Protein AF-A0AAD5N039-F1 (afdb_monomer)

Mean predicted aligned error: 11.71 Å

Foldseek 3Di:
DVVLVVLLVVLVVLLVVLVVLCVVLVVCVVPPDPLSVLSVVLSVLSNCCSVPLSVQVSVCVVVVDNPVPPVVVVVSVVSVVVSVVSVVVSVVVVVVVVVCVVVDPDDPDPPPPPPPPPPPDD

Structure (mmCIF, N/CA/C/O backbone):
data_AF-A0AAD5N039-F1
#
_entry.id   AF-A0AAD5N039-F1
#
loop_
_atom_site.group_PDB
_atom_site.id
_atom_site.type_symbol
_atom_site.label_atom_id
_atom_site.label_alt_id
_atom_site.label_comp_id
_atom_site.label_asym_id
_atom_site.label_entity_id
_atom_site.label_seq_id
_atom_site.pdbx_PDB_ins_code
_atom_site.Cartn_x
_atom_site.Cartn_y
_atom_site.Cartn_z
_atom_site.occupancy
_atom_site.B_iso_or_equiv
_atom_site.auth_seq_id
_atom_site.auth_comp_id
_atom_site.auth_asym_id
_atom_site.auth_atom_id
_atom_site.pdbx_PDB_model_num
ATOM 1 N N . MET A 1 1 ? 2.423 -8.929 -21.120 1.00 65.69 1 MET A N 1
ATOM 2 C CA . MET A 1 1 ? 1.235 -8.152 -21.549 1.00 65.69 1 MET A CA 1
ATOM 3 C C . MET A 1 1 ? 0.041 -8.432 -20.649 1.00 65.69 1 MET A C 1
ATOM 5 O O . MET A 1 1 ? -0.414 -7.497 -20.015 1.00 65.69 1 MET A O 1
ATOM 9 N N . GLU A 1 2 ? -0.415 -9.683 -20.511 1.00 78.25 2 GLU A N 1
ATOM 10 C CA . GLU A 1 2 ? -1.505 -10.035 -19.574 1.00 78.25 2 GLU A CA 1
ATOM 11 C C . GLU A 1 2 ? -1.195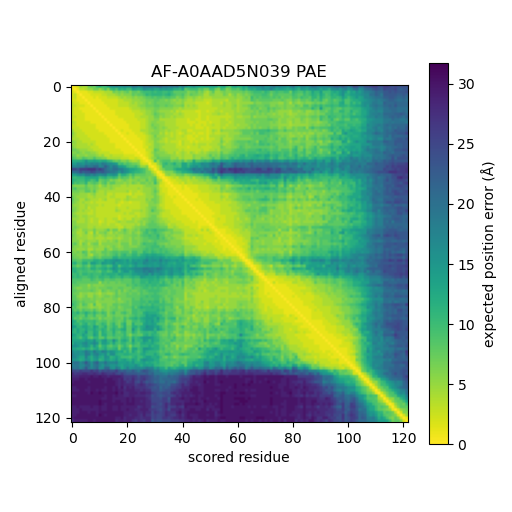 -9.602 -18.125 1.00 78.25 2 GLU A C 1
ATOM 13 O O . GLU A 1 2 ? -2.006 -8.942 -17.485 1.00 78.25 2 GLU A O 1
ATOM 18 N N . ILE A 1 3 ? 0.017 -9.896 -17.637 1.00 82.88 3 ILE A N 1
ATOM 19 C CA . ILE A 1 3 ? 0.445 -9.580 -16.262 1.00 82.88 3 ILE A CA 1
ATOM 20 C C . ILE A 1 3 ? 0.513 -8.062 -16.035 1.00 82.88 3 ILE A C 1
ATOM 22 O O . ILE A 1 3 ? -0.027 -7.565 -15.052 1.00 82.88 3 ILE A O 1
ATOM 26 N N . SER A 1 4 ? 1.107 -7.316 -16.968 1.00 81.25 4 SER A N 1
ATOM 27 C CA . SER A 1 4 ? 1.271 -5.861 -16.867 1.00 81.25 4 SER A CA 1
ATOM 28 C C . SER A 1 4 ? -0.075 -5.122 -16.790 1.00 81.25 4 SER A C 1
ATOM 30 O O . SER A 1 4 ? -0.233 -4.231 -15.959 1.00 81.25 4 SER A O 1
ATOM 32 N N . VAL A 1 5 ? -1.079 -5.543 -17.576 1.00 85.19 5 VAL A N 1
ATOM 33 C CA . VAL A 1 5 ? -2.442 -4.969 -17.536 1.00 85.19 5 VAL A CA 1
ATOM 34 C C . VAL A 1 5 ? -3.123 -5.248 -16.192 1.00 85.19 5 VAL A C 1
ATOM 36 O O . VAL A 1 5 ? -3.780 -4.375 -15.618 1.00 85.19 5 VAL A O 1
ATOM 39 N N . VAL A 1 6 ? -2.947 -6.453 -15.645 1.00 87.19 6 VAL A N 1
ATOM 40 C CA . VAL A 1 6 ? -3.478 -6.796 -14.318 1.00 87.19 6 VAL A CA 1
ATOM 41 C C . VAL A 1 6 ? -2.824 -5.937 -13.232 1.00 87.19 6 VAL A C 1
ATOM 43 O O . VAL A 1 6 ? -3.528 -5.387 -12.390 1.00 87.19 6 VAL A O 1
ATOM 46 N N . MET A 1 7 ? -1.505 -5.744 -13.270 1.00 84.81 7 MET A N 1
ATOM 47 C CA . MET A 1 7 ? -0.806 -4.908 -12.286 1.00 84.81 7 MET A CA 1
ATOM 48 C C . MET A 1 7 ? -1.242 -3.441 -12.353 1.00 84.81 7 MET A C 1
ATOM 50 O O . MET A 1 7 ? -1.460 -2.821 -11.314 1.00 84.81 7 MET A O 1
ATOM 54 N N . GLU A 1 8 ? -1.429 -2.894 -13.554 1.00 85.19 8 GLU A N 1
ATOM 55 C CA . GLU A 1 8 ? -1.886 -1.515 -13.744 1.00 85.19 8 GLU A CA 1
ATOM 56 C C . GLU A 1 8 ? -3.316 -1.310 -13.217 1.00 85.19 8 GLU A C 1
ATOM 58 O O . GLU A 1 8 ? -3.586 -0.361 -12.478 1.00 85.19 8 GLU A O 1
ATOM 63 N N . THR A 1 9 ? -4.230 -2.241 -13.510 1.00 87.69 9 THR A N 1
ATOM 64 C CA . THR A 1 9 ? -5.610 -2.179 -12.997 1.00 87.69 9 THR A CA 1
ATOM 65 C C . THR A 1 9 ? -5.672 -2.304 -11.474 1.00 87.69 9 THR A C 1
ATOM 67 O O . THR A 1 9 ? -6.355 -1.509 -10.823 1.00 87.69 9 THR A O 1
ATOM 70 N N . VAL A 1 10 ? -4.920 -3.240 -10.885 1.00 87.00 10 VAL A N 1
ATOM 71 C CA . VAL A 1 10 ? -4.806 -3.387 -9.424 1.00 87.00 10 VAL A CA 1
ATOM 72 C C . VAL A 1 10 ? -4.230 -2.121 -8.795 1.00 87.00 10 VAL A C 1
ATOM 74 O O . VAL A 1 10 ? -4.738 -1.668 -7.772 1.00 87.00 10 VAL A O 1
ATOM 77 N N . CYS A 1 11 ? -3.228 -1.509 -9.427 1.00 88.62 11 CYS A N 1
ATOM 78 C CA . CYS A 1 11 ? -2.634 -0.259 -8.972 1.00 88.62 11 CYS A CA 1
ATOM 79 C C . CYS A 1 11 ? -3.666 0.870 -8.894 1.00 88.62 11 CYS A C 1
ATOM 81 O O . CYS A 1 11 ? -3.771 1.534 -7.865 1.00 88.62 11 CYS A O 1
ATOM 83 N N . ILE A 1 12 ? -4.465 1.064 -9.948 1.00 89.31 12 ILE A N 1
ATOM 84 C CA . ILE A 1 12 ? -5.502 2.106 -9.988 1.00 89.31 12 ILE A CA 1
ATOM 85 C C . ILE A 1 12 ? -6.527 1.883 -8.872 1.00 89.31 12 ILE A C 1
ATOM 87 O O . ILE A 1 12 ? -6.845 2.806 -8.121 1.00 89.31 12 ILE A O 1
ATOM 91 N N . VAL A 1 13 ? -7.011 0.647 -8.724 1.00 89.31 13 VAL A N 1
ATOM 92 C CA . VAL A 1 13 ? -7.985 0.296 -7.683 1.00 89.31 13 VAL A CA 1
ATOM 93 C C 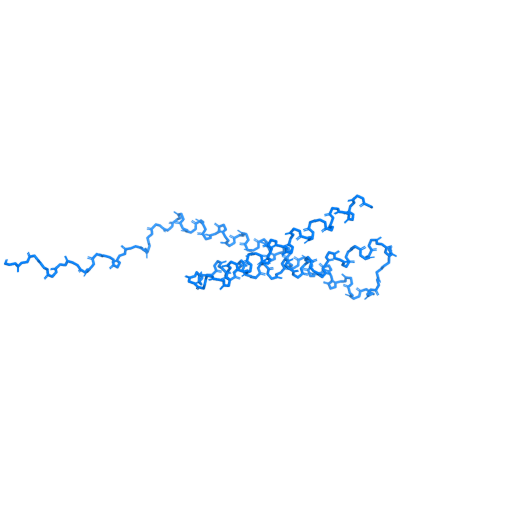. VAL A 1 13 ? -7.401 0.516 -6.287 1.00 89.31 13 VAL A C 1
ATOM 95 O O . VAL A 1 13 ? -8.074 1.096 -5.433 1.00 89.31 13 VAL A O 1
ATOM 98 N N . ALA A 1 14 ? -6.150 0.111 -6.057 1.00 87.25 14 ALA A N 1
ATOM 99 C CA . ALA A 1 14 ? -5.464 0.292 -4.783 1.00 87.25 14 ALA A CA 1
ATOM 100 C C . ALA A 1 14 ? -5.271 1.777 -4.443 1.00 87.25 14 ALA A C 1
ATOM 102 O O . ALA A 1 14 ? -5.572 2.182 -3.321 1.00 87.25 14 ALA A O 1
ATOM 103 N N . VAL A 1 15 ? -4.840 2.609 -5.396 1.00 88.00 15 VAL A N 1
ATOM 104 C CA . VAL A 1 15 ? -4.702 4.060 -5.189 1.00 88.00 15 VAL A CA 1
ATOM 105 C C . VAL A 1 15 ? -6.052 4.676 -4.826 1.00 88.00 15 VAL A C 1
ATOM 107 O O . VAL A 1 15 ? -6.171 5.345 -3.800 1.00 88.00 15 VAL A O 1
ATOM 110 N N . CYS A 1 16 ? -7.090 4.423 -5.629 1.00 89.81 16 CYS A N 1
ATOM 111 C CA . CYS A 1 16 ? -8.420 4.983 -5.393 1.00 89.81 16 CYS A CA 1
ATOM 112 C C . CYS A 1 16 ? -9.007 4.531 -4.048 1.00 89.81 16 CYS A C 1
ATOM 114 O O . CYS A 1 16 ? -9.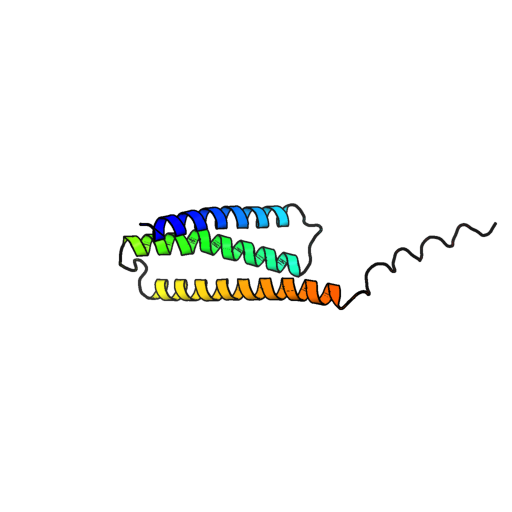540 5.355 -3.302 1.00 89.81 16 CYS A O 1
ATOM 116 N N . GLY A 1 17 ? -8.879 3.243 -3.719 1.00 85.75 17 GLY A N 1
ATOM 117 C CA . GLY A 1 17 ? -9.364 2.677 -2.463 1.00 85.75 17 GLY A CA 1
ATOM 118 C C . GLY A 1 17 ? -8.668 3.279 -1.244 1.00 85.75 17 GLY A C 1
ATOM 119 O O . GLY A 1 17 ? -9.335 3.725 -0.313 1.00 85.75 17 GLY A O 1
ATOM 120 N N . ASN A 1 18 ? -7.337 3.371 -1.265 1.00 87.69 18 ASN A N 1
ATOM 121 C CA . ASN A 1 18 ? -6.576 3.903 -0.134 1.00 87.69 18 ASN A CA 1
ATOM 122 C C . ASN A 1 18 ? -6.752 5.415 0.048 1.00 87.69 18 ASN A C 1
ATOM 124 O O . ASN A 1 18 ? -6.847 5.876 1.185 1.00 87.69 18 ASN A O 1
ATOM 128 N N . ILE A 1 19 ? -6.895 6.188 -1.037 1.00 87.19 19 ILE A N 1
ATOM 129 C CA . ILE A 1 19 ? -7.266 7.612 -0.955 1.00 87.19 19 ILE A CA 1
ATOM 130 C C . ILE A 1 19 ? -8.646 7.772 -0.313 1.00 87.19 19 ILE A C 1
ATOM 132 O O . ILE A 1 19 ? -8.828 8.645 0.533 1.00 87.19 19 ILE A O 1
ATOM 136 N N . PHE A 1 20 ? -9.618 6.937 -0.689 1.00 87.00 20 PHE A N 1
ATOM 137 C CA . PHE A 1 20 ? -10.955 6.985 -0.102 1.00 87.00 20 PHE A CA 1
ATOM 138 C C . PHE A 1 20 ? -10.925 6.686 1.403 1.00 87.00 20 PHE A C 1
ATOM 140 O O . PHE A 1 20 ? -11.568 7.390 2.181 1.00 87.00 20 PHE A O 1
ATOM 147 N N . VAL A 1 21 ? -10.132 5.698 1.828 1.00 82.44 21 VAL A N 1
ATOM 148 C CA . VAL A 1 21 ? -9.923 5.379 3.251 1.00 82.44 21 VAL A CA 1
ATOM 149 C C . VAL A 1 21 ? -9.263 6.548 3.991 1.00 82.44 21 VAL A C 1
ATOM 151 O O . VAL A 1 21 ? -9.754 6.954 5.044 1.00 82.44 21 VAL A O 1
ATOM 154 N N . LEU A 1 22 ? -8.204 7.137 3.427 1.00 83.75 22 LEU A N 1
ATOM 155 C CA . LEU A 1 22 ? -7.551 8.340 3.959 1.00 83.75 22 LEU A CA 1
ATOM 156 C C . LEU A 1 22 ? -8.543 9.498 4.116 1.00 83.75 22 LEU A C 1
ATOM 158 O O . LEU A 1 22 ? -8.607 10.118 5.177 1.00 83.75 22 LEU A O 1
ATOM 162 N N . TYR A 1 23 ? -9.348 9.761 3.086 1.00 84.25 23 TYR A N 1
ATOM 163 C CA . TYR A 1 23 ? -10.369 10.803 3.105 1.00 84.25 23 TYR A CA 1
ATOM 164 C C . TYR A 1 23 ? -11.417 10.548 4.193 1.00 84.25 23 TYR A C 1
ATOM 166 O O . TYR A 1 23 ? -11.700 11.438 4.991 1.00 84.25 23 TYR A O 1
ATOM 174 N N . ALA A 1 24 ? -11.942 9.324 4.283 1.00 81.56 24 ALA A N 1
ATOM 175 C CA . ALA A 1 24 ? -12.935 8.951 5.286 1.00 81.56 24 ALA A CA 1
ATOM 176 C C . ALA A 1 24 ? -12.415 9.131 6.724 1.00 81.56 24 ALA A C 1
ATOM 178 O O . ALA A 1 24 ? -13.152 9.602 7.591 1.00 81.56 24 ALA A O 1
ATOM 179 N N . LEU A 1 25 ? -11.141 8.807 6.970 1.00 74.56 25 LEU A N 1
ATOM 180 C CA . LEU A 1 25 ? -10.501 8.982 8.276 1.00 74.56 25 LEU A CA 1
ATOM 181 C C . LEU A 1 25 ? -10.257 10.457 8.622 1.00 74.56 25 LEU A C 1
ATOM 183 O O . LEU A 1 25 ? -10.475 10.855 9.764 1.00 74.56 25 LEU A O 1
ATOM 187 N N . ILE A 1 26 ? -9.842 11.275 7.649 1.00 75.81 26 ILE A N 1
ATOM 188 C CA . ILE A 1 26 ? -9.614 12.716 7.852 1.00 75.81 26 ILE A CA 1
ATOM 189 C C . ILE A 1 26 ? -10.941 13.462 8.051 1.00 75.81 26 ILE A C 1
ATOM 191 O O . ILE A 1 26 ? -11.022 14.365 8.882 1.00 75.81 26 ILE A O 1
ATOM 195 N N . SER A 1 27 ? -11.991 13.086 7.315 1.00 80.25 27 SER A N 1
ATOM 196 C CA . SER A 1 27 ? -13.312 13.715 7.414 1.00 80.25 27 SER A CA 1
ATOM 197 C C . SER A 1 27 ? -14.014 13.454 8.746 1.00 80.25 27 SER A C 1
ATOM 199 O O . SER A 1 27 ? -14.862 14.257 9.133 1.00 80.25 27 SER A O 1
ATOM 201 N N . GLN A 1 28 ? -13.662 12.381 9.463 1.00 69.88 28 GLN A N 1
ATOM 202 C CA . GLN A 1 28 ? -14.323 11.989 10.708 1.00 69.88 28 GLN A CA 1
ATOM 203 C C . GLN A 1 28 ? -13.334 11.922 11.896 1.00 69.88 28 GLN A C 1
ATOM 205 O O . GLN A 1 28 ? -13.047 10.843 12.420 1.00 69.88 28 GLN A O 1
ATOM 210 N N . PRO A 1 29 ? -12.849 13.075 12.401 1.00 61.03 29 PRO A N 1
ATOM 211 C CA . PRO A 1 29 ? -11.893 13.134 13.515 1.00 61.03 29 PRO A CA 1
ATOM 212 C C . PRO A 1 29 ? -12.472 12.666 14.864 1.00 61.03 29 PRO A C 1
ATOM 214 O O . PRO A 1 29 ? -11.730 12.440 15.818 1.00 61.03 29 PRO A O 1
ATOM 217 N N . SER A 1 30 ? -13.792 12.469 14.964 1.00 54.06 30 SER A N 1
ATOM 218 C CA . SER A 1 30 ? -14.482 11.982 16.171 1.00 54.06 30 SER A CA 1
ATOM 219 C C . SER A 1 30 ? -14.180 10.519 16.532 1.00 54.06 30 SER A C 1
ATOM 221 O O . SER A 1 30 ? -14.632 10.038 17.569 1.00 54.06 30 SER A O 1
ATOM 223 N N . LEU A 1 31 ? -13.404 9.817 15.704 1.00 55.69 31 LEU A N 1
ATOM 224 C CA . LEU A 1 31 ? -13.084 8.397 15.827 1.00 55.69 31 LEU A CA 1
ATOM 225 C C . LEU A 1 31 ? -11.636 8.122 16.278 1.00 55.69 31 LEU A C 1
ATOM 227 O O . LEU A 1 31 ? -11.198 6.981 16.188 1.00 55.69 31 LEU A O 1
ATOM 231 N N . HIS A 1 32 ? -10.886 9.104 16.797 1.00 56.03 32 HIS A N 1
ATOM 232 C CA . HIS A 1 32 ? -9.509 8.925 17.301 1.00 56.03 32 HIS A CA 1
ATOM 233 C C . HIS A 1 32 ? -9.392 7.800 18.358 1.00 56.03 32 HIS A C 1
ATOM 235 O O . HIS A 1 32 ? -9.531 8.005 19.561 1.00 56.03 32 HIS A O 1
ATOM 241 N N . THR A 1 33 ? -9.110 6.594 17.880 1.00 65.19 33 THR A N 1
ATOM 242 C CA . THR A 1 33 ? -8.896 5.348 18.622 1.00 65.19 33 THR A CA 1
ATOM 243 C C . THR A 1 33 ? -7.668 4.670 18.027 1.00 65.19 33 THR A C 1
ATOM 245 O O . THR A 1 33 ? -7.324 4.913 16.867 1.00 65.19 33 THR A O 1
ATOM 248 N N . THR A 1 34 ? -6.990 3.821 18.803 1.00 63.09 34 THR A N 1
ATOM 249 C CA . THR A 1 34 ? -5.772 3.108 18.374 1.00 63.09 34 THR A CA 1
ATOM 250 C C . THR A 1 34 ? -5.961 2.396 17.028 1.00 63.09 34 THR A C 1
ATOM 252 O O . THR A 1 34 ? -5.067 2.415 16.186 1.00 63.09 34 THR A O 1
ATOM 255 N N . THR A 1 35 ? -7.160 1.868 16.779 1.00 70.06 35 THR A N 1
ATOM 256 C CA . THR A 1 35 ? -7.555 1.196 15.536 1.00 70.06 35 THR A CA 1
ATOM 257 C C . THR A 1 35 ? -7.518 2.121 14.311 1.00 70.06 35 THR A C 1
ATOM 259 O O . THR A 1 35 ? -7.057 1.707 13.255 1.00 70.06 35 THR A O 1
ATOM 262 N N . ASN A 1 36 ? -7.904 3.395 14.427 1.00 71.69 36 ASN A N 1
ATOM 263 C CA . ASN A 1 36 ? -7.895 4.322 13.285 1.00 71.69 36 ASN A CA 1
ATOM 264 C C . ASN A 1 36 ? -6.497 4.838 12.923 1.00 71.69 36 ASN A C 1
ATOM 266 O O . ASN A 1 36 ? -6.240 5.113 11.755 1.00 71.69 36 ASN A O 1
ATOM 270 N N . PHE A 1 37 ? -5.569 4.904 13.884 1.00 73.69 37 PHE A N 1
ATOM 271 C CA . PHE A 1 37 ? -4.161 5.197 13.585 1.00 73.69 37 PHE A CA 1
ATOM 272 C C . PHE A 1 37 ? -3.506 4.069 12.774 1.00 73.69 37 PHE A C 1
ATOM 274 O O . PHE A 1 37 ? -2.718 4.319 11.865 1.00 73.69 37 PHE A O 1
ATOM 281 N N . LEU A 1 38 ? -3.885 2.825 13.066 1.00 72.25 38 LEU A N 1
ATOM 282 C CA . LEU A 1 38 ? -3.443 1.638 12.341 1.00 72.25 38 LEU A CA 1
ATOM 283 C C . LEU A 1 38 ? -3.981 1.617 10.904 1.00 72.25 38 LEU A C 1
ATOM 285 O O . LEU A 1 38 ? -3.208 1.478 9.958 1.00 72.25 38 LEU A O 1
ATOM 289 N N . VAL A 1 39 ? -5.279 1.879 10.718 1.00 77.56 39 VAL A N 1
ATOM 290 C CA . VAL A 1 39 ? -5.875 2.001 9.373 1.00 77.56 39 VAL A CA 1
ATOM 291 C C . VAL A 1 39 ? -5.264 3.173 8.590 1.00 77.56 39 VAL A C 1
ATOM 293 O O . VAL A 1 39 ? -5.020 3.044 7.393 1.00 77.56 39 VAL A O 1
ATOM 296 N N . LEU A 1 40 ? -4.946 4.293 9.250 1.00 80.19 40 LEU A N 1
ATOM 297 C CA . LEU A 1 40 ? -4.253 5.418 8.615 1.00 80.19 40 LEU A CA 1
ATOM 298 C C . LEU A 1 40 ? -2.841 5.032 8.150 1.00 80.19 40 LEU A C 1
ATOM 300 O O . LEU A 1 40 ? -2.470 5.322 7.014 1.00 80.19 40 LEU A O 1
ATOM 304 N N . SER A 1 41 ? -2.061 4.363 9.006 1.00 80.19 41 SER A N 1
ATOM 305 C CA . SER A 1 41 ? -0.721 3.884 8.649 1.00 80.19 41 SER A CA 1
ATOM 306 C C . SER A 1 41 ? -0.767 2.880 7.498 1.00 80.19 41 SER A C 1
ATOM 308 O O . SER A 1 41 ? 0.109 2.920 6.640 1.00 80.19 41 SER A O 1
ATOM 310 N N . LEU A 1 42 ? -1.782 2.010 7.467 1.00 81.31 42 LEU A N 1
ATOM 311 C CA . LEU A 1 42 ? -2.021 1.070 6.374 1.00 81.31 42 LEU A CA 1
ATOM 312 C C . LEU A 1 42 ? -2.271 1.808 5.055 1.00 81.31 42 LEU A C 1
ATOM 314 O O . LEU A 1 42 ? -1.534 1.616 4.095 1.00 81.31 42 LEU A O 1
ATOM 318 N N . ALA A 1 43 ? -3.239 2.730 5.043 1.00 85.44 43 ALA A N 1
ATOM 319 C CA . ALA A 1 43 ? -3.615 3.473 3.844 1.00 85.44 43 ALA A CA 1
ATOM 320 C C . ALA A 1 43 ? -2.453 4.304 3.274 1.00 85.44 43 ALA A C 1
ATOM 322 O O . ALA A 1 43 ? -2.302 4.402 2.057 1.00 85.44 43 ALA A O 1
ATOM 323 N N . ILE A 1 44 ? -1.603 4.875 4.137 1.00 84.06 44 ILE A N 1
ATOM 324 C CA . ILE A 1 44 ? -0.386 5.586 3.716 1.00 84.06 44 ILE A CA 1
ATOM 325 C C . ILE A 1 44 ? 0.625 4.617 3.093 1.00 84.06 44 ILE A C 1
ATOM 327 O O . ILE A 1 44 ? 1.194 4.923 2.045 1.00 84.06 44 ILE A O 1
ATOM 331 N N . SER A 1 45 ? 0.849 3.457 3.715 1.00 84.31 45 SER A N 1
ATOM 332 C CA . SER A 1 45 ? 1.747 2.425 3.196 1.00 84.31 45 SER A CA 1
ATOM 333 C C . SER A 1 45 ? 1.282 1.892 1.837 1.00 84.31 45 SER A C 1
ATOM 335 O O . SER A 1 45 ? 2.059 1.908 0.885 1.00 84.31 45 SER A O 1
ATOM 337 N N . ASP A 1 46 ? 0.019 1.491 1.704 1.00 85.31 46 ASP A N 1
ATOM 338 C CA . ASP A 1 46 ? -0.533 0.960 0.453 1.00 85.31 46 ASP A CA 1
ATOM 339 C C . ASP A 1 46 ? -0.601 2.011 -0.667 1.00 85.31 46 ASP A C 1
ATOM 341 O O . ASP A 1 46 ? -0.372 1.706 -1.843 1.00 85.31 46 ASP A O 1
ATOM 345 N N . PHE A 1 47 ? -0.845 3.279 -0.322 1.00 84.75 47 PHE A N 1
ATOM 346 C CA . PHE A 1 47 ? -0.725 4.379 -1.277 1.00 84.75 47 PHE A CA 1
ATOM 347 C C . PHE A 1 47 ? 0.719 4.530 -1.780 1.00 84.75 47 PHE A C 1
ATOM 349 O O . PHE A 1 47 ? 0.944 4.642 -2.984 1.00 84.75 47 PHE A O 1
ATOM 356 N N . LEU A 1 48 ? 1.714 4.465 -0.889 1.00 83.56 48 LEU A N 1
ATOM 357 C CA . LEU A 1 48 ? 3.124 4.506 -1.287 1.00 83.56 48 LEU A CA 1
ATOM 358 C C . LEU A 1 48 ? 3.526 3.295 -2.146 1.00 83.56 48 LEU A C 1
ATOM 360 O O . LEU A 1 48 ? 4.263 3.465 -3.116 1.00 83.56 48 LEU A O 1
ATOM 364 N N . LEU A 1 49 ? 3.043 2.087 -1.828 1.00 84.56 49 LEU A N 1
ATOM 365 C CA . LEU A 1 49 ? 3.272 0.884 -2.645 1.00 84.56 49 LEU A CA 1
ATOM 366 C C . LEU A 1 49 ? 2.732 1.071 -4.055 1.00 84.56 49 LEU A C 1
ATOM 368 O O . LEU A 1 49 ? 3.447 0.900 -5.038 1.00 84.56 49 LEU A O 1
ATOM 372 N N . SER A 1 50 ? 1.460 1.430 -4.157 1.00 86.06 50 SER A N 1
ATOM 373 C CA . SER A 1 50 ? 0.806 1.545 -5.453 1.00 86.06 50 SER A CA 1
ATOM 374 C C . SER A 1 50 ? 1.428 2.656 -6.306 1.00 86.06 50 SER A C 1
ATOM 376 O O . SER A 1 50 ? 1.692 2.439 -7.481 1.00 86.06 50 SER A O 1
ATOM 378 N N . VAL A 1 51 ? 1.796 3.800 -5.725 1.00 84.25 51 VAL A N 1
ATOM 379 C CA . VAL A 1 51 ? 2.394 4.914 -6.483 1.00 84.25 51 VAL A CA 1
ATOM 380 C C . VAL A 1 51 ? 3.877 4.711 -6.811 1.00 84.25 51 VAL A C 1
ATOM 382 O O . VAL A 1 51 ? 4.330 5.189 -7.848 1.00 84.25 51 VAL A O 1
ATOM 385 N N . CYS A 1 52 ? 4.652 4.029 -5.962 1.00 81.50 52 CYS A N 1
ATOM 386 C CA . CYS A 1 52 ? 6.107 3.935 -6.136 1.00 81.50 52 CYS A CA 1
ATOM 387 C C . CYS A 1 52 ? 6.594 2.531 -6.510 1.00 81.50 52 CYS A C 1
ATOM 389 O O . CYS A 1 52 ? 7.510 2.410 -7.314 1.00 81.50 52 CYS A O 1
ATOM 391 N N . ILE A 1 53 ? 6.029 1.471 -5.931 1.00 81.50 53 ILE A N 1
ATOM 392 C CA . ILE A 1 53 ? 6.539 0.093 -6.053 1.00 81.50 53 ILE A CA 1
ATOM 393 C C . ILE A 1 53 ? 6.003 -0.579 -7.320 1.00 81.50 53 ILE A C 1
ATOM 395 O O . ILE A 1 53 ? 6.793 -1.146 -8.075 1.00 81.50 53 ILE A O 1
ATOM 399 N N . ILE A 1 54 ? 4.696 -0.472 -7.590 1.00 82.75 54 ILE A N 1
ATOM 400 C CA . ILE A 1 54 ? 4.066 -1.086 -8.773 1.00 82.75 54 ILE A CA 1
ATOM 401 C C . ILE A 1 54 ? 4.575 -0.493 -10.100 1.00 82.75 54 ILE A C 1
ATOM 403 O O . ILE A 1 54 ? 4.999 -1.268 -10.958 1.00 82.75 54 ILE A O 1
ATOM 407 N N . PRO A 1 55 ? 4.621 0.837 -10.311 1.00 78.50 55 PRO A N 1
ATOM 408 C CA . PRO A 1 55 ? 5.147 1.387 -11.562 1.00 78.50 55 PRO A CA 1
ATOM 409 C C . PRO A 1 55 ? 6.637 1.093 -11.744 1.00 78.50 55 PRO A C 1
ATOM 411 O O . PRO A 1 55 ? 7.087 0.893 -12.869 1.00 78.50 55 PRO A O 1
ATOM 414 N N . PHE A 1 56 ? 7.399 0.989 -10.653 1.00 81.62 56 PHE A N 1
ATOM 415 C CA . PHE A 1 56 ? 8.795 0.568 -10.721 1.00 81.62 56 PHE A CA 1
ATOM 416 C C . PHE A 1 56 ? 8.936 -0.884 -11.201 1.00 81.62 56 PHE A C 1
ATOM 418 O O . PHE A 1 56 ? 9.793 -1.174 -12.035 1.00 81.62 56 PHE A O 1
ATOM 425 N N . ALA A 1 57 ? 8.053 -1.776 -10.743 1.00 79.94 57 ALA A N 1
ATOM 426 C CA . ALA A 1 57 ? 7.989 -3.157 -11.213 1.00 79.94 57 ALA A CA 1
ATOM 427 C C . ALA A 1 57 ? 7.599 -3.251 -12.700 1.00 79.94 57 ALA A C 1
ATOM 429 O O . ALA A 1 57 ? 8.207 -4.019 -13.439 1.00 79.94 57 ALA A O 1
ATOM 430 N N . ILE A 1 58 ? 6.646 -2.430 -13.160 1.00 79.50 58 ILE A N 1
ATOM 431 C CA . ILE A 1 58 ? 6.235 -2.366 -14.575 1.00 79.50 58 ILE A CA 1
ATOM 432 C C . ILE A 1 58 ? 7.393 -1.878 -15.455 1.00 79.50 58 ILE A C 1
ATOM 434 O O . ILE A 1 58 ? 7.675 -2.468 -16.498 1.00 79.50 58 ILE A O 1
ATOM 438 N N . ILE A 1 59 ? 8.105 -0.828 -15.032 1.00 81.31 59 ILE A N 1
ATOM 439 C CA . ILE A 1 59 ? 9.278 -0.320 -15.758 1.00 81.31 59 ILE A CA 1
ATOM 440 C C . ILE A 1 59 ? 10.349 -1.407 -15.858 1.00 81.31 59 ILE A C 1
ATOM 442 O O . ILE A 1 59 ? 10.899 -1.605 -16.937 1.00 81.31 59 ILE A O 1
ATOM 446 N N . GLN A 1 60 ? 10.603 -2.138 -14.769 1.00 78.81 60 GLN A N 1
ATOM 447 C CA . GLN A 1 60 ? 11.566 -3.236 -14.755 1.00 78.81 60 GLN A CA 1
ATOM 448 C C . GLN A 1 60 ? 11.153 -4.397 -15.676 1.00 78.81 60 GLN A C 1
ATOM 450 O O . GLN A 1 60 ? 12.003 -4.953 -16.371 1.00 78.81 60 GLN A O 1
ATOM 455 N N . GLU A 1 61 ? 9.865 -4.756 -15.703 1.00 78.19 61 GLU A N 1
ATOM 456 C CA . GLU A 1 61 ? 9.326 -5.771 -16.620 1.00 78.19 61 GLU A CA 1
ATOM 457 C C . GLU A 1 61 ? 9.562 -5.363 -18.084 1.00 78.19 61 GLU A C 1
ATOM 459 O O . GLU A 1 61 ? 9.947 -6.187 -18.911 1.00 78.19 61 GLU A O 1
ATOM 464 N N . HIS A 1 62 ? 9.397 -4.075 -18.399 1.00 76.69 62 HIS A N 1
ATOM 465 C CA . HIS A 1 62 ? 9.628 -3.546 -19.741 1.00 76.69 62 HIS A CA 1
ATOM 466 C C . HIS A 1 62 ? 11.111 -3.427 -20.117 1.00 76.69 62 HIS A C 1
ATOM 468 O O . HIS A 1 62 ? 11.462 -3.678 -21.272 1.00 76.69 62 HIS A O 1
ATOM 474 N N . SER A 1 63 ? 11.983 -3.033 -19.185 1.00 78.06 63 SER A N 1
ATOM 475 C CA . SER A 1 63 ? 13.410 -2.826 -19.456 1.00 78.06 63 SER A CA 1
ATOM 476 C C . SER A 1 63 ? 14.243 -4.107 -19.389 1.00 78.06 63 SER A C 1
ATOM 478 O O . SER A 1 63 ? 15.376 -4.089 -19.862 1.00 78.06 63 SER A O 1
ATOM 480 N N . ASN A 1 64 ? 13.727 -5.198 -18.803 1.00 71.31 64 ASN A N 1
ATOM 481 C CA . ASN A 1 64 ? 14.455 -6.445 -18.495 1.00 71.31 64 ASN A CA 1
ATOM 482 C C . ASN A 1 64 ? 15.765 -6.258 -17.694 1.00 71.31 64 ASN A C 1
ATOM 484 O O . ASN A 1 64 ? 16.495 -7.218 -17.453 1.00 71.31 64 ASN A O 1
ATOM 488 N N . GLU A 1 65 ? 16.048 -5.041 -17.229 1.00 72.44 65 GLU A N 1
ATOM 489 C CA . GLU A 1 65 ? 17.232 -4.670 -16.462 1.00 72.44 65 GLU A CA 1
ATOM 490 C C . GLU A 1 65 ? 16.857 -3.717 -15.323 1.00 72.44 65 GLU A C 1
ATOM 492 O O . GLU A 1 65 ? 15.966 -2.870 -15.449 1.00 72.44 65 GLU A O 1
ATOM 497 N N . TRP A 1 66 ? 17.564 -3.846 -14.197 1.00 74.44 66 TRP A N 1
ATOM 498 C CA . TRP A 1 66 ? 17.359 -3.001 -13.025 1.00 74.44 66 TRP A CA 1
ATOM 499 C C . TRP A 1 66 ? 18.107 -1.666 -13.166 1.00 74.44 66 TRP A C 1
ATOM 501 O O . TRP A 1 66 ? 19.312 -1.577 -12.925 1.00 74.44 66 TRP A O 1
ATOM 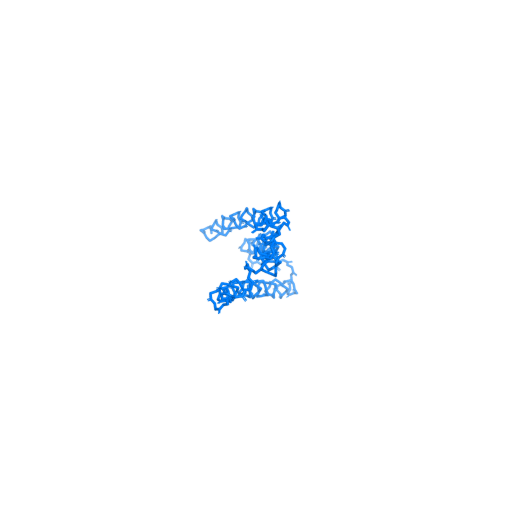511 N N . LEU A 1 67 ? 17.366 -0.604 -13.493 1.00 70.00 67 LEU A N 1
ATOM 512 C CA . LEU A 1 67 ? 17.904 0.735 -13.780 1.00 70.00 67 LEU A CA 1
ATOM 513 C C . LEU A 1 67 ? 18.532 1.452 -12.566 1.00 70.00 67 LEU A C 1
ATOM 515 O O . LEU A 1 67 ? 19.388 2.314 -12.740 1.00 70.00 67 LEU A O 1
ATOM 519 N N . PHE A 1 68 ? 18.149 1.105 -11.331 1.00 73.38 68 PHE A N 1
ATOM 520 C CA . PHE A 1 68 ? 18.597 1.793 -10.102 1.00 73.38 68 PHE A CA 1
ATOM 521 C C . PHE A 1 68 ? 19.839 1.170 -9.428 1.00 73.38 68 PHE A C 1
ATOM 523 O O . PHE A 1 68 ? 20.187 1.517 -8.296 1.00 73.38 68 PHE A O 1
ATOM 530 N N . GLY A 1 69 ? 20.496 0.210 -10.084 1.00 81.44 69 GLY A N 1
ATOM 531 C CA . GLY A 1 69 ? 21.592 -0.577 -9.508 1.00 81.44 69 GLY A CA 1
ATOM 532 C C . GLY A 1 69 ? 21.216 -1.452 -8.294 1.00 81.44 69 GLY A C 1
ATOM 533 O O . GLY A 1 69 ? 20.092 -1.474 -7.796 1.00 81.44 69 GLY A O 1
ATOM 534 N N . ASN A 1 70 ? 22.196 -2.189 -7.769 1.00 81.75 70 ASN A N 1
ATOM 535 C CA . ASN A 1 70 ? 21.982 -3.247 -6.767 1.00 81.75 70 ASN A CA 1
ATOM 536 C C . ASN A 1 70 ? 21.488 -2.741 -5.388 1.00 81.75 70 ASN A C 1
ATOM 538 O O . ASN A 1 70 ? 20.919 -3.495 -4.599 1.00 81.75 70 ASN A O 1
ATOM 542 N N . VAL A 1 71 ? 21.725 -1.463 -5.072 1.00 83.50 71 VAL A N 1
ATOM 543 C CA . VAL A 1 71 ? 21.250 -0.834 -3.827 1.00 83.50 71 VAL A CA 1
ATOM 544 C C . VAL A 1 71 ? 19.749 -0.556 -3.904 1.00 83.50 71 VAL A C 1
ATOM 546 O O . VAL A 1 71 ? 19.028 -0.894 -2.969 1.00 83.50 71 VAL A O 1
ATOM 549 N N . GLY A 1 72 ? 19.264 -0.025 -5.033 1.00 80.88 72 GLY A N 1
ATOM 550 C CA . GLY A 1 72 ? 17.834 0.213 -5.236 1.00 80.88 72 GLY A CA 1
ATOM 551 C C . GLY A 1 72 ? 17.016 -1.077 -5.171 1.00 80.88 72 GLY A C 1
ATOM 552 O O . GLY A 1 72 ? 15.965 -1.089 -4.543 1.00 80.88 72 GLY A O 1
ATOM 553 N N . CYS A 1 73 ? 17.540 -2.175 -5.730 1.00 83.31 73 CYS A N 1
ATOM 554 C CA . CYS A 1 73 ? 16.888 -3.490 -5.692 1.00 83.31 73 CYS A CA 1
ATOM 555 C C . CYS A 1 73 ? 16.676 -3.983 -4.258 1.00 83.31 73 CYS A C 1
ATOM 557 O O . CYS A 1 73 ? 15.578 -4.397 -3.889 1.00 83.31 73 CYS A O 1
ATOM 559 N N . ARG A 1 74 ? 17.706 -3.861 -3.409 1.00 84.56 74 ARG A N 1
ATOM 560 C CA . ARG A 1 74 ? 17.592 -4.221 -1.990 1.00 84.56 74 ARG A CA 1
ATOM 561 C C . ARG A 1 74 ? 16.584 -3.354 -1.256 1.00 84.56 74 ARG A C 1
ATOM 563 O O . ARG A 1 74 ? 15.772 -3.903 -0.524 1.00 84.56 74 ARG A O 1
ATOM 570 N N . ILE A 1 75 ? 16.628 -2.036 -1.456 1.00 85.50 75 ILE A N 1
ATOM 571 C CA . ILE A 1 75 ? 15.688 -1.112 -0.808 1.00 85.50 75 ILE A CA 1
ATOM 572 C C . ILE A 1 75 ? 14.253 -1.458 -1.208 1.00 85.50 75 ILE A C 1
AT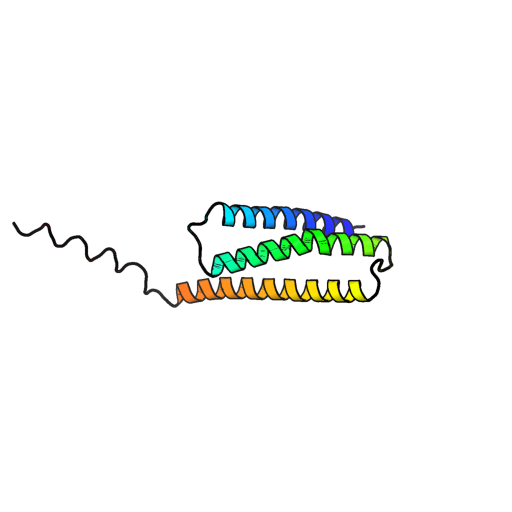OM 574 O O . ILE A 1 75 ? 13.402 -1.589 -0.333 1.00 85.50 75 ILE A O 1
ATOM 578 N N . TRP A 1 76 ? 14.006 -1.679 -2.498 1.00 83.19 76 TRP A N 1
ATOM 579 C CA . TRP A 1 76 ? 12.697 -2.046 -3.030 1.00 83.19 76 TRP A CA 1
ATOM 580 C C . TRP A 1 76 ? 12.164 -3.354 -2.426 1.00 83.19 76 TRP A C 1
ATOM 582 O O . TRP A 1 76 ? 11.077 -3.356 -1.856 1.00 83.19 76 TRP A O 1
ATOM 592 N N . LEU A 1 77 ? 12.970 -4.424 -2.429 1.00 85.00 77 LEU A N 1
ATOM 593 C CA . LEU A 1 77 ? 12.618 -5.704 -1.796 1.00 85.00 77 LEU A CA 1
ATOM 594 C C . LEU A 1 77 ? 12.353 -5.558 -0.295 1.00 85.00 77 LEU A C 1
ATOM 596 O O . LEU A 1 77 ? 11.403 -6.131 0.233 1.00 85.00 77 LEU A O 1
ATOM 600 N N . THR A 1 78 ? 13.188 -4.796 0.416 1.00 86.69 78 THR A N 1
ATOM 601 C CA . THR A 1 78 ? 12.958 -4.575 1.846 1.00 86.69 78 THR A CA 1
ATOM 602 C C . THR A 1 78 ? 11.675 -3.789 2.084 1.00 86.69 78 THR A C 1
ATOM 604 O O . THR A 1 78 ? 10.888 -4.183 2.933 1.00 86.69 78 THR A O 1
ATOM 607 N N . ALA A 1 79 ? 11.408 -2.729 1.322 1.00 84.06 79 ALA A N 1
ATOM 608 C CA . ALA A 1 79 ? 10.191 -1.943 1.480 1.00 84.06 79 ALA A CA 1
ATOM 609 C C . ALA A 1 79 ? 8.935 -2.808 1.283 1.00 84.06 79 ALA A C 1
ATOM 611 O O . ALA A 1 79 ? 8.047 -2.777 2.131 1.00 84.06 79 ALA A O 1
ATOM 612 N N . ASP A 1 80 ? 8.901 -3.642 0.243 1.00 83.56 80 ASP A N 1
ATOM 613 C CA . ASP A 1 80 ? 7.801 -4.578 -0.020 1.00 83.56 80 ASP A CA 1
ATOM 614 C C . ASP A 1 80 ? 7.514 -5.516 1.174 1.00 83.56 80 ASP A C 1
ATOM 616 O O . ASP A 1 80 ? 6.379 -5.619 1.653 1.00 83.56 80 ASP A O 1
ATOM 620 N N . VAL A 1 81 ? 8.563 -6.115 1.752 1.00 86.00 81 VAL A N 1
ATOM 621 C CA . VAL A 1 81 ? 8.446 -6.992 2.931 1.00 86.00 81 VAL A CA 1
ATOM 622 C C . VAL A 1 81 ? 7.952 -6.230 4.161 1.00 86.00 81 VAL A C 1
ATOM 624 O O . VAL A 1 81 ? 7.088 -6.721 4.896 1.00 86.00 81 VAL A O 1
ATOM 627 N N . TRP A 1 82 ? 8.487 -5.035 4.411 1.00 81.12 82 TRP A N 1
ATOM 628 C CA . TRP A 1 82 ? 8.101 -4.218 5.562 1.00 81.12 82 TRP A CA 1
ATOM 629 C C . TRP A 1 82 ? 6.643 -3.764 5.468 1.00 81.12 82 TRP A C 1
ATOM 631 O O . TRP A 1 82 ? 5.925 -3.824 6.467 1.00 81.12 82 TRP A O 1
ATOM 641 N N . LEU A 1 83 ? 6.178 -3.370 4.281 1.00 77.38 83 LEU A N 1
ATOM 642 C CA . LEU A 1 83 ? 4.800 -2.925 4.092 1.00 77.38 83 LEU A CA 1
ATOM 643 C C . LEU A 1 83 ? 3.797 -4.088 4.113 1.00 77.38 83 LEU A C 1
ATOM 645 O O . LEU A 1 83 ? 2.729 -3.965 4.717 1.00 77.38 83 LEU A O 1
ATOM 649 N N . SER A 1 84 ? 4.168 -5.253 3.583 1.00 80.06 84 SER A N 1
ATOM 650 C CA . SER A 1 84 ? 3.378 -6.482 3.743 1.00 80.06 84 SER A CA 1
ATOM 651 C C . SER A 1 84 ? 3.242 -6.874 5.218 1.00 80.06 84 SER A C 1
ATOM 653 O O . SER A 1 84 ? 2.159 -7.205 5.703 1.00 80.06 84 SER A O 1
ATOM 655 N N . THR A 1 85 ? 4.338 -6.762 5.970 1.00 81.88 85 THR A N 1
ATOM 656 C CA . THR A 1 85 ? 4.362 -7.038 7.410 1.00 81.88 85 THR A CA 1
ATOM 657 C C . THR A 1 85 ? 3.489 -6.046 8.188 1.00 81.88 85 THR A C 1
ATOM 659 O O . THR A 1 85 ? 2.712 -6.453 9.054 1.00 81.88 85 THR A O 1
ATOM 662 N N . ALA A 1 86 ? 3.555 -4.751 7.858 1.00 78.06 86 ALA A N 1
ATOM 663 C CA . ALA A 1 86 ? 2.695 -3.727 8.451 1.00 78.06 86 ALA A CA 1
ATOM 664 C C . ALA A 1 86 ? 1.204 -4.019 8.200 1.00 78.06 86 ALA A C 1
ATOM 666 O O . ALA A 1 86 ? 0.388 -3.901 9.115 1.00 78.06 86 ALA A O 1
ATOM 667 N N . SER A 1 87 ? 0.855 -4.485 6.999 1.00 79.62 87 SER A N 1
ATOM 668 C CA . SER A 1 87 ? -0.515 -4.871 6.642 1.00 79.62 87 SER A CA 1
ATOM 669 C C . SER A 1 87 ? -1.056 -6.011 7.499 1.00 79.62 87 SER A C 1
ATOM 671 O O . SER A 1 87 ? -2.172 -5.932 8.015 1.00 79.62 87 SER A O 1
ATOM 673 N N . ILE A 1 88 ? -0.237 -7.036 7.745 1.00 82.81 88 ILE A N 1
ATOM 674 C CA . ILE A 1 88 ? -0.595 -8.151 8.630 1.00 82.81 88 ILE A CA 1
ATOM 675 C C . ILE A 1 88 ? -0.833 -7.653 10.059 1.00 82.81 88 ILE A C 1
ATOM 677 O O . ILE A 1 88 ? -1.837 -8.015 10.672 1.00 82.81 88 ILE A O 1
ATOM 681 N N . TYR A 1 89 ? 0.044 -6.798 10.592 1.00 73.44 89 TYR A N 1
ATOM 682 C CA . TYR A 1 89 ? -0.138 -6.243 11.936 1.00 73.44 89 TYR A CA 1
ATOM 683 C C . TYR A 1 89 ? -1.412 -5.402 12.059 1.00 73.44 89 TYR A C 1
ATOM 685 O O . TYR A 1 89 ? -2.116 -5.514 13.063 1.00 73.44 89 TYR A O 1
ATOM 693 N N . ASN A 1 90 ? -1.754 -4.627 11.028 1.00 75.12 90 ASN A N 1
ATOM 694 C CA . ASN A 1 90 ? -3.007 -3.877 10.982 1.00 75.12 90 ASN A CA 1
ATOM 695 C C . ASN A 1 90 ? -4.230 -4.810 11.005 1.00 75.12 90 ASN A C 1
ATOM 697 O O . ASN A 1 90 ? -5.146 -4.601 11.802 1.00 75.12 90 ASN A O 1
ATOM 701 N N . LEU A 1 91 ? -4.225 -5.889 10.215 1.00 76.62 91 LEU A N 1
ATOM 702 C CA . LEU A 1 91 ? -5.299 -6.894 10.218 1.00 76.62 91 LEU A CA 1
ATOM 703 C C . LEU A 1 91 ? -5.423 -7.627 11.562 1.00 76.62 91 LEU A C 1
ATOM 705 O O . LEU A 1 91 ? -6.535 -7.858 12.049 1.00 76.62 91 LEU A O 1
ATOM 709 N N . LEU A 1 92 ? -4.294 -7.973 12.184 1.00 78.88 92 LEU A N 1
ATOM 710 C CA . LEU A 1 92 ? -4.264 -8.605 13.504 1.00 78.88 92 LEU A CA 1
ATOM 711 C C . LEU A 1 92 ? -4.814 -7.67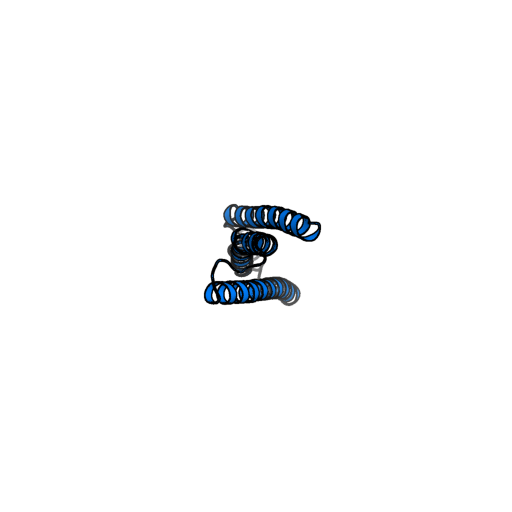5 14.582 1.00 78.88 92 LEU A C 1
ATOM 713 O O . LEU A 1 92 ? -5.568 -8.122 15.440 1.00 78.88 92 LEU A O 1
ATOM 717 N N . ALA A 1 93 ? -4.492 -6.386 14.524 1.00 68.00 93 ALA A N 1
ATOM 718 C CA . ALA A 1 93 ? -5.000 -5.410 15.472 1.00 68.00 93 ALA A CA 1
ATOM 719 C C . ALA A 1 93 ? -6.504 -5.149 15.306 1.00 68.00 93 ALA A C 1
ATOM 721 O O . ALA A 1 93 ? -7.208 -5.102 16.309 1.00 68.00 93 ALA A O 1
ATOM 722 N N . ILE A 1 94 ? -7.019 -5.067 14.070 1.00 75.94 94 ILE A N 1
ATOM 723 C CA . ILE A 1 94 ? -8.471 -5.006 13.806 1.00 75.94 94 ILE A CA 1
ATOM 724 C C . ILE A 1 94 ? -9.163 -6.256 14.368 1.00 75.94 94 ILE A C 1
ATOM 726 O O . ILE A 1 94 ? -10.210 -6.173 15.013 1.00 75.94 94 ILE A O 1
ATOM 730 N N . SER A 1 95 ? -8.567 -7.430 14.155 1.00 77.44 95 SER A N 1
ATOM 731 C CA . SER A 1 95 ? -9.094 -8.695 14.675 1.00 77.44 95 SER A CA 1
ATOM 732 C C . SER A 1 95 ? -9.073 -8.733 16.205 1.00 77.44 95 SER A C 1
ATOM 734 O O . SER A 1 95 ? -10.029 -9.199 16.825 1.00 77.44 95 SER A O 1
ATOM 736 N N . LEU A 1 96 ? -8.010 -8.211 16.820 1.00 75.31 96 LEU A N 1
ATOM 737 C CA . LEU A 1 96 ? -7.858 -8.133 18.268 1.00 75.31 96 LEU A CA 1
ATOM 738 C C . LEU A 1 96 ? -8.837 -7.131 18.886 1.00 75.31 96 LEU A C 1
ATOM 740 O O . LEU A 1 96 ? -9.422 -7.439 19.917 1.00 75.31 96 LEU A O 1
ATOM 744 N N . ASP A 1 97 ? -9.061 -5.979 18.254 1.00 71.56 97 ASP A N 1
ATOM 745 C CA . ASP A 1 97 ? -10.071 -4.991 18.652 1.00 71.56 97 ASP A CA 1
ATOM 746 C C . ASP A 1 97 ? -11.463 -5.633 18.704 1.00 71.56 97 ASP A C 1
ATOM 748 O O . ASP A 1 97 ? -12.130 -5.607 19.742 1.00 71.56 97 ASP A O 1
ATOM 752 N N . ARG A 1 98 ? -11.847 -6.352 17.641 1.00 75.00 98 ARG A N 1
ATOM 753 C CA . ARG A 1 98 ? -13.110 -7.102 17.613 1.00 75.0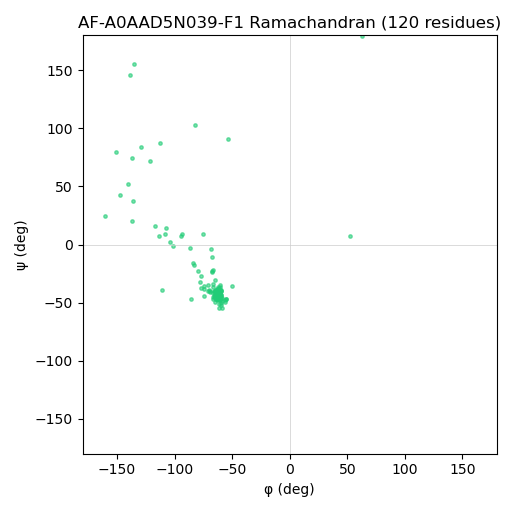0 98 ARG A CA 1
ATOM 754 C C . ARG A 1 98 ? -13.161 -8.218 18.647 1.00 75.00 98 ARG A C 1
ATOM 756 O O . ARG A 1 98 ? -14.200 -8.428 19.269 1.00 75.00 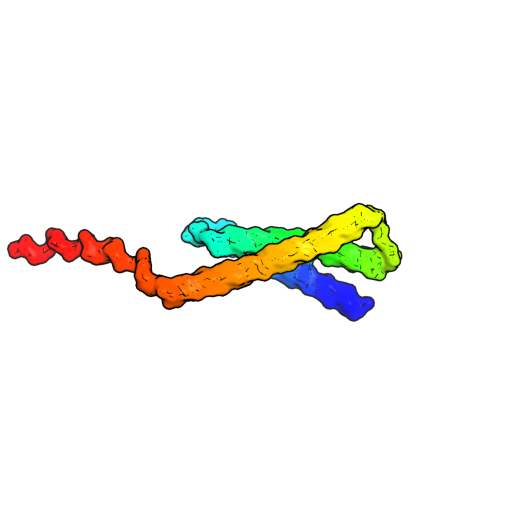98 ARG A O 1
ATOM 763 N N . TYR A 1 99 ? -12.053 -8.920 18.859 1.00 74.81 99 TYR A N 1
ATOM 764 C CA . TYR A 1 99 ? -11.964 -9.959 19.877 1.00 74.81 99 TYR A CA 1
ATOM 765 C C . TYR A 1 99 ? -12.115 -9.392 21.296 1.00 74.81 99 TYR A C 1
ATOM 767 O O . TYR A 1 99 ? -12.848 -9.958 22.108 1.00 74.81 99 TYR A O 1
ATOM 775 N N . MET A 1 100 ? -11.478 -8.257 21.594 1.00 64.31 100 MET A N 1
ATOM 776 C CA . MET A 1 100 ? -11.588 -7.562 22.878 1.00 64.31 100 MET A CA 1
ATOM 777 C C . MET A 1 100 ? -12.995 -7.004 23.093 1.00 64.31 100 MET A C 1
ATOM 779 O O . MET A 1 100 ? -13.541 -7.191 24.176 1.00 64.31 100 MET A O 1
ATOM 783 N N . ALA A 1 101 ? -13.627 -6.425 22.068 1.00 67.12 101 ALA A N 1
ATOM 784 C CA . ALA A 1 101 ? -15.012 -5.954 22.137 1.00 67.12 101 ALA A CA 1
ATOM 785 C C . ALA A 1 101 ? -16.010 -7.085 22.451 1.00 67.12 101 ALA A C 1
ATOM 787 O O . ALA A 1 101 ? -16.977 -6.877 23.181 1.00 67.12 101 ALA A O 1
ATOM 788 N N . VAL A 1 102 ? -15.763 -8.298 21.946 1.00 71.12 102 VAL A N 1
ATOM 789 C CA . VAL A 1 102 ? -16.588 -9.480 22.248 1.00 71.12 102 VAL A CA 1
ATOM 790 C C . VAL A 1 102 ? -16.279 -10.051 23.638 1.00 71.12 102 VAL A C 1
ATOM 792 O O . VAL A 1 102 ? -17.193 -10.487 24.337 1.00 71.12 102 VAL A O 1
ATOM 795 N N . ARG A 1 103 ? -15.011 -10.045 24.075 1.00 64.31 103 ARG A N 1
ATOM 796 C CA . ARG A 1 103 ? -14.614 -10.553 25.402 1.00 64.31 103 ARG A CA 1
ATOM 797 C C . ARG A 1 103 ? -14.863 -9.582 26.559 1.00 64.31 103 ARG A C 1
ATOM 799 O O . ARG A 1 103 ? -14.949 -10.042 27.695 1.00 64.31 103 ARG A O 1
ATOM 806 N N . GLN A 1 104 ? -14.958 -8.277 26.314 1.00 52.62 104 GLN A N 1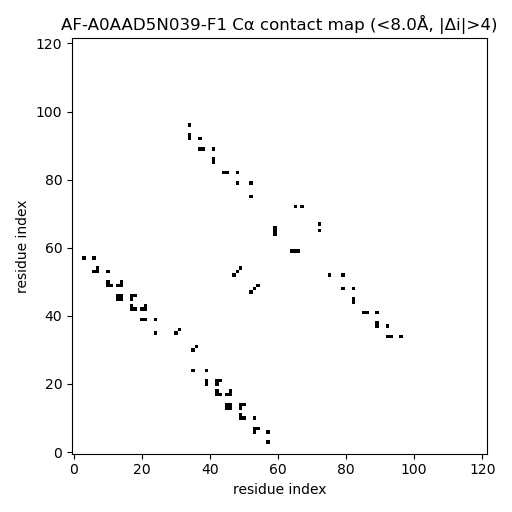
ATOM 807 C CA . GLN A 1 104 ? -15.178 -7.255 27.341 1.00 52.62 104 GLN A CA 1
ATOM 808 C C . GLN A 1 104 ? -16.556 -6.592 27.179 1.00 52.62 104 GLN A C 1
ATOM 810 O O . GLN A 1 104 ? -16.652 -5.512 26.601 1.00 52.62 104 GLN A O 1
ATOM 815 N N . PRO A 1 105 ? -17.635 -7.144 27.766 1.00 54.22 105 PRO A N 1
ATOM 816 C CA . PRO A 1 105 ? -18.937 -6.478 27.755 1.00 54.22 105 PRO A CA 1
ATOM 817 C C . PRO A 1 105 ? -19.044 -5.287 28.738 1.00 54.22 105 PRO A C 1
ATOM 819 O O . PRO A 1 105 ? -20.142 -4.789 28.966 1.00 54.22 105 PRO A O 1
ATOM 822 N N . ILE A 1 106 ? -17.958 -4.822 29.380 1.00 56.72 106 ILE A N 1
ATOM 823 C CA . ILE A 1 106 ? -18.051 -4.017 30.616 1.00 56.72 106 ILE A CA 1
ATOM 824 C C . ILE A 1 106 ? -17.090 -2.819 30.635 1.00 56.72 106 ILE A C 1
ATOM 826 O O . ILE A 1 106 ? -16.139 -2.834 31.414 1.00 56.72 106 ILE A O 1
ATOM 830 N N . HIS A 1 107 ? -17.363 -1.745 29.877 1.00 56.53 107 HIS A N 1
ATOM 831 C CA . HIS A 1 107 ? -17.053 -0.395 30.398 1.00 56.53 107 HIS A CA 1
ATOM 832 C C . HIS A 1 107 ? -17.751 0.824 29.766 1.00 56.53 107 HIS A C 1
ATOM 834 O O . HIS A 1 107 ? -17.213 1.921 29.890 1.00 56.53 107 HIS A O 1
ATOM 840 N N . TYR A 1 108 ? -18.930 0.720 29.129 1.00 45.75 108 TYR A N 1
ATOM 841 C CA . TYR A 1 108 ? -19.490 1.929 28.488 1.00 45.75 108 TYR A CA 1
ATOM 842 C C . TYR A 1 108 ? -21.021 2.111 28.429 1.00 45.75 108 TYR A C 1
ATOM 844 O O . TYR A 1 108 ? -21.521 2.633 27.436 1.00 45.75 108 TYR A O 1
ATOM 852 N N . PRO A 1 109 ? -21.792 1.817 29.499 1.00 47.41 109 PRO A N 1
ATOM 853 C CA . PRO A 1 109 ? -22.663 2.908 29.966 1.00 47.41 109 PRO A CA 1
ATOM 854 C C . PRO A 1 109 ? -22.965 2.854 31.477 1.00 47.41 109 PRO A C 1
ATOM 856 O O . PRO A 1 109 ? -24.053 2.466 31.888 1.00 47.41 109 PRO A O 1
ATOM 859 N N . THR A 1 110 ? -22.055 3.303 32.342 1.00 48.06 110 THR A N 1
ATOM 860 C CA . THR A 1 110 ? -22.403 3.622 33.750 1.00 48.06 110 THR A CA 1
ATOM 861 C C . THR A 1 110 ? -22.568 5.121 34.011 1.00 48.06 110 THR A C 1
ATOM 863 O O . THR A 1 110 ? -22.968 5.513 35.107 1.00 48.06 110 THR A O 1
ATOM 866 N N . ILE A 1 111 ? -22.360 5.977 33.003 1.00 54.31 111 ILE A N 1
ATOM 867 C CA . ILE A 1 111 ? -22.511 7.438 33.143 1.00 54.31 111 ILE A CA 1
ATOM 868 C C . ILE A 1 111 ? -23.979 7.895 32.992 1.00 54.31 111 ILE A C 1
ATOM 870 O O . ILE A 1 111 ? -24.338 8.965 33.476 1.00 54.31 111 ILE A O 1
ATOM 874 N N . LEU A 1 112 ? -24.871 7.073 32.425 1.00 55.44 112 LEU A N 1
ATOM 875 C CA . LEU A 1 112 ? -26.284 7.443 32.229 1.00 55.44 112 LEU A CA 1
ATOM 876 C C . LEU A 1 112 ? -27.208 7.157 33.430 1.00 55.44 112 LEU A C 1
ATOM 878 O O . LEU A 1 112 ? -28.366 7.548 33.393 1.00 55.44 112 LEU A O 1
ATOM 882 N N . SER A 1 113 ? -26.728 6.549 34.523 1.00 52.69 113 SER A N 1
ATOM 883 C CA . SER A 1 113 ? -27.597 6.179 35.663 1.00 52.69 113 SER A CA 1
ATOM 884 C C . SER A 1 113 ? -27.491 7.086 36.900 1.00 52.69 113 SER A C 1
ATOM 886 O O . SER A 1 113 ? -28.147 6.814 37.906 1.00 52.69 113 SER A O 1
ATOM 888 N N . LYS A 1 114 ? -26.685 8.156 36.891 1.00 47.97 114 LYS A N 1
ATOM 889 C CA . LYS A 1 114 ? -26.517 9.024 38.081 1.00 47.97 114 LYS A CA 1
ATOM 890 C C . LYS A 1 114 ? -27.171 10.405 37.986 1.00 47.97 114 LYS A C 1
ATOM 892 O O . LYS A 1 114 ? -26.947 11.222 38.877 1.00 47.97 114 LYS A O 1
ATOM 897 N N . ARG A 1 115 ? -27.984 10.679 36.957 1.00 53.03 115 ARG A N 1
ATOM 898 C CA . ARG A 1 115 ? -28.534 12.027 36.727 1.00 53.03 115 ARG A CA 1
ATOM 899 C C . ARG A 1 115 ? -30.058 12.184 36.805 1.00 53.03 115 ARG A C 1
ATOM 901 O O . ARG A 1 115 ? -30.511 13.255 36.452 1.00 53.03 115 ARG A O 1
ATOM 908 N N . ASP A 1 116 ? -30.810 11.234 37.370 1.00 54.56 116 ASP A N 1
ATOM 909 C CA . ASP A 1 116 ? -32.266 11.406 37.575 1.00 54.56 116 ASP A CA 1
ATOM 910 C C . ASP A 1 116 ? -32.794 10.852 38.916 1.00 54.56 116 ASP A C 1
ATOM 912 O O . ASP A 1 116 ? -33.769 10.114 38.969 1.00 54.56 116 ASP A O 1
ATOM 916 N N . TRP A 1 117 ? -32.181 11.233 40.043 1.00 48.97 117 TRP A N 1
ATOM 917 C CA . TRP A 1 117 ? -32.785 11.011 41.377 1.00 48.97 117 TRP A CA 1
ATOM 918 C C . TRP A 1 117 ? -33.168 12.305 42.114 1.00 48.97 117 TRP A C 1
ATOM 920 O O . TRP A 1 117 ? -33.555 12.259 43.279 1.00 48.97 117 TRP A O 1
ATOM 930 N N . LYS A 1 118 ? -33.082 13.477 41.464 1.00 57.03 118 LYS A N 1
ATOM 931 C CA . LYS A 1 118 ? -33.350 14.778 42.112 1.00 57.03 118 LYS A CA 1
ATOM 932 C C . LYS A 1 118 ? -34.783 15.321 41.964 1.00 57.03 118 LYS A C 1
ATOM 934 O O . LYS A 1 118 ? -35.018 16.432 42.424 1.00 57.03 118 LYS A O 1
ATOM 939 N N . THR A 1 119 ? -35.749 14.574 41.419 1.00 60.16 119 THR A N 1
ATOM 940 C CA . THR A 1 119 ? -37.046 15.182 41.027 1.00 60.16 119 THR A CA 1
ATOM 941 C C . THR A 1 119 ? -38.312 14.389 41.390 1.00 60.16 119 THR A C 1
ATOM 943 O O . THR A 1 119 ? -39.367 14.647 40.821 1.00 60.16 119 THR A O 1
ATOM 946 N N . THR A 1 120 ? -38.261 13.453 42.349 1.00 57.12 120 THR A N 1
ATOM 947 C CA . THR A 1 120 ? -39.459 12.675 42.771 1.00 57.12 120 THR A CA 1
ATOM 948 C C . THR A 1 120 ? -39.604 12.526 44.292 1.00 57.12 120 THR A C 1
ATOM 950 O O . THR A 1 120 ? -40.035 11.494 44.798 1.00 57.12 120 THR A O 1
ATOM 953 N N . ARG A 1 121 ? -39.259 13.565 45.054 1.00 51.72 121 ARG A N 1
ATOM 954 C CA . ARG A 1 121 ? -39.798 13.756 46.411 1.00 51.72 121 ARG A CA 1
ATOM 955 C C . ARG A 1 121 ? -40.344 15.173 46.528 1.00 51.72 121 ARG A C 1
ATOM 957 O O . ARG A 1 121 ? -39.624 16.086 46.927 1.00 51.72 121 ARG A O 1
ATOM 964 N N . GLN A 1 122 ? -41.586 15.323 46.067 1.00 53.44 122 GLN A N 1
ATOM 965 C CA . GLN A 1 122 ? -42.565 16.156 46.767 1.00 53.44 122 GLN A CA 1
ATOM 966 C C . GLN A 1 122 ? -42.861 15.534 48.132 1.00 53.44 122 GLN A C 1
ATOM 968 O O . GLN A 1 122 ? -42.760 14.287 48.232 1.00 53.44 122 GLN A O 1
#

Sequence (122 aa):
MEISVVMETVCIVAVCGNIFVLYALISQPSLHTTTNFLVLSLAISDFLLSVCIIPFAIIQEHSNEWLFGNVGCRIWLTADVWLSTASIYNLLAISLDRYMAVRQPIHYPTILSKRDWKTTRQ

Radius of gyration: 22.87 Å; Cα contacts (8 Å, |Δi|>4): 54; chains: 1; bounding box: 64×27×68 Å

Solvent-accessible surface area (backbone atoms only — not comparable to full-atom values): 7190 Å² total; per-residue (Å²): 106,74,65,57,54,51,52,52,54,52,30,54,52,43,37,54,51,24,51,50,51,48,49,57,54,67,76,44,70,92,58,85,42,77,66,50,56,39,54,49,53,42,30,53,47,50,34,50,39,34,71,54,49,50,56,50,51,52,50,33,69,73,61,78,50,77,88,68,48,78,63,46,54,51,52,50,56,49,50,54,53,53,50,54,50,51,48,53,52,40,54,51,48,55,51,46,51,54,49,47,56,70,74,51,91,78,85,85,79,76,80,79,76,78,82,80,83,89,84,84,79,131

Organism: Parelaphostrongylus tenuis (NCBI:txid148309)

Secondary structure (DSSP, 8-state):
-HHHHHHHHHHHHHHHHHHHHHHHHHH-GGG-SHHHHHHHHHHHHHHHIIIIIHHHHHHHHHHSS-TTHHHHHHHHHHHHHHHHHHHHHHHHHHHHHHHHHHH---SS-SGGGSSSSSS---

pLDDT: mean 74.83, std 11.81, range [45.75, 89.81]

InterPro domains:
  IPR000276 G protein-coupled receptor, rhodopsin-like [PF00001] (17-119)
  IPR000276 G protein-coupled receptor, rhodopsin-like [PR00237] (2-26)
  IPR000276 G protein-coupled receptor, rhodopsin-like [PR00237] (35-56)
  IPR000276 G protein-coupled receptor, rhodopsin-like [PR00237] (80-102)
  IPR000276 G protein-coupled receptor, rhodopsin-like [PS00237] (86-102)
  IPR017452 GPCR, rhodopsin-like, 7TM [PS50262] (17-122)

Nearest PDB structures (foldseek):
  8x63-assembly1_B  TM=7.784E-01  e=2.226E-04  Homo sapiens